Protein AF-A0A958LFA7-F1 (afdb_monomer_lite)

pLDDT: mean 79.21, std 12.34, range [46.44, 97.0]

Secondary structure (DSSP, 8-state):
---SSHHHHHHHHHHHHHTT-GGGHHHHHHHTT-SSHHHHHHHHHHHHHTTSBTB-S-HHHHHHHHHHHTT-SSHHHHHHHHHHHHHH-SHHHHHHHHHHHHH-TT-

Foldseek 3Di:
DPDPDPVVLLVVLQVLLVVLVVVCLVVLLVQCLPPDPSSNVSSLSSNVSNCDPPHDNCVVVVLVVLLVQCPDPDPSSNVSSLVSLVVNDDDSSVVSNVVSCVVPVPD

Sequence (107 aa):
LADEDTEIRRYAAWALGKIEYLEAEQALIGTLNDSSSEVRRNAAGAIRSFGTPGGISVLDERIDRLLVALHDRDWNRRHAAAQLLDELGGERAENALRDYRRMFPDR

Structure (mmCIF, N/CA/C/O backbone):
data_AF-A0A958LFA7-F1
#
_entry.id   AF-A0A958LFA7-F1
#
loop_
_atom_site.group_PDB
_atom_site.id
_atom_site.type_symbol
_atom_site.label_atom_id
_atom_site.label_alt_id
_atom_site.label_comp_id
_atom_site.label_asym_id
_atom_site.label_entity_id
_atom_site.label_seq_id
_atom_site.pdbx_PDB_ins_code
_atom_site.Cartn_x
_atom_site.Cartn_y
_atom_site.Cartn_z
_atom_site.occupancy
_atom_site.B_iso_or_equiv
_atom_site.auth_seq_id
_atom_site.auth_comp_id
_atom_site.auth_asym_id
_atom_site.auth_atom_id
_atom_site.pdbx_PDB_model_num
ATOM 1 N N . LEU A 1 1 ? 1.327 -0.156 -13.031 1.00 86.88 1 LEU A N 1
ATOM 2 C CA . LEU A 1 1 ? 1.861 -0.836 -11.826 1.00 86.88 1 LEU A CA 1
ATOM 3 C C . LEU A 1 1 ? 2.621 -2.118 -12.155 1.00 86.88 1 LEU A C 1
ATOM 5 O O . LEU A 1 1 ? 3.547 -2.411 -11.427 1.00 86.88 1 LEU A O 1
ATOM 9 N N . ALA A 1 2 ? 2.292 -2.849 -13.227 1.00 90.56 2 ALA A N 1
ATOM 10 C CA . ALA A 1 2 ? 3.011 -4.064 -13.642 1.00 90.56 2 ALA A CA 1
ATOM 11 C C . ALA A 1 2 ? 3.925 -3.844 -14.868 1.00 90.56 2 ALA A C 1
ATOM 13 O O . ALA A 1 2 ? 4.124 -4.754 -15.661 1.00 90.56 2 ALA A O 1
ATOM 14 N N . ASP A 1 3 ? 4.407 -2.614 -15.057 1.00 96.56 3 ASP A N 1
ATOM 15 C CA . ASP A 1 3 ? 5.303 -2.284 -16.169 1.00 96.56 3 ASP A CA 1
ATOM 16 C C . ASP A 1 3 ? 6.708 -2.855 -15.918 1.00 96.56 3 ASP A C 1
ATOM 18 O O . ASP A 1 3 ? 7.128 -2.962 -14.764 1.00 96.56 3 ASP A O 1
ATOM 22 N N . GLU A 1 4 ? 7.446 -3.216 -16.965 1.00 94.62 4 GLU A N 1
ATOM 23 C CA . GLU A 1 4 ? 8.817 -3.721 -16.829 1.00 94.62 4 GLU A CA 1
ATOM 24 C C . GLU A 1 4 ? 9.770 -2.622 -16.333 1.00 94.62 4 GLU A C 1
ATOM 26 O O . GLU A 1 4 ? 10.684 -2.892 -15.544 1.00 94.62 4 GLU A O 1
ATOM 31 N N . ASP A 1 5 ? 9.506 -1.367 -16.707 1.00 96.56 5 ASP A N 1
ATOM 32 C CA . ASP A 1 5 ? 10.294 -0.223 -16.272 1.00 96.56 5 ASP A CA 1
ATOM 33 C C . ASP A 1 5 ? 9.950 0.169 -14.826 1.00 96.56 5 ASP A C 1
ATOM 35 O O . ASP A 1 5 ? 8.810 0.479 -14.458 1.00 96.56 5 ASP A O 1
ATOM 39 N N . THR A 1 6 ? 10.985 0.187 -13.988 1.00 96.25 6 THR A N 1
ATOM 40 C CA . THR A 1 6 ? 10.879 0.541 -12.572 1.00 96.25 6 THR A CA 1
ATOM 41 C C . THR A 1 6 ? 10.414 1.982 -12.373 1.00 96.25 6 THR A C 1
ATOM 43 O O . THR A 1 6 ? 9.612 2.235 -11.472 1.00 96.25 6 THR A O 1
ATOM 46 N N . GLU A 1 7 ? 10.836 2.914 -13.227 1.00 96.12 7 GLU A N 1
ATOM 47 C CA . GLU A 1 7 ? 10.414 4.310 -13.143 1.00 96.12 7 GLU A CA 1
ATOM 48 C C . GLU A 1 7 ? 8.929 4.454 -13.469 1.00 96.12 7 GLU A C 1
ATOM 50 O O . GLU A 1 7 ? 8.205 5.155 -12.757 1.00 96.12 7 GLU A O 1
ATOM 55 N N . ILE A 1 8 ? 8.430 3.721 -14.469 1.00 96.69 8 ILE A N 1
ATOM 56 C CA . ILE A 1 8 ? 7.002 3.722 -14.813 1.00 96.69 8 ILE A CA 1
ATOM 57 C C . ILE A 1 8 ? 6.175 3.157 -13.655 1.00 96.69 8 ILE A C 1
ATOM 59 O O . ILE A 1 8 ? 5.164 3.755 -13.272 1.00 96.69 8 ILE A O 1
ATOM 63 N N . ARG A 1 9 ? 6.605 2.052 -13.028 1.00 97.00 9 ARG A N 1
ATOM 64 C CA . ARG A 1 9 ? 5.926 1.5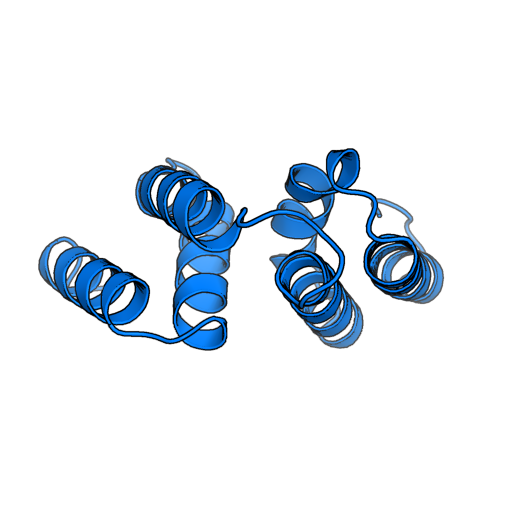17 -11.832 1.00 97.00 9 ARG A CA 1
ATOM 65 C C . ARG A 1 9 ? 5.931 2.520 -10.679 1.00 97.00 9 ARG A C 1
ATOM 67 O O . ARG A 1 9 ? 4.889 2.736 -10.054 1.00 97.00 9 ARG A O 1
ATOM 74 N N . ARG A 1 10 ? 7.072 3.169 -10.433 1.00 96.19 10 ARG A N 1
ATOM 75 C CA . ARG A 1 10 ? 7.269 4.155 -9.362 1.00 96.19 10 ARG A CA 1
ATOM 76 C C . ARG A 1 10 ? 6.365 5.373 -9.541 1.00 96.19 10 ARG A C 1
ATOM 78 O O . ARG A 1 10 ? 5.713 5.789 -8.577 1.00 96.19 10 ARG A O 1
ATOM 85 N N . TYR A 1 11 ? 6.308 5.931 -10.751 1.00 95.06 11 TYR A N 1
ATOM 86 C CA . TYR A 1 11 ? 5.437 7.058 -11.088 1.00 95.06 11 TYR A CA 1
ATOM 87 C C . TYR A 1 11 ? 3.963 6.671 -11.061 1.00 95.06 11 TYR A C 1
ATOM 89 O O . TYR A 1 11 ? 3.157 7.444 -10.548 1.00 95.06 11 TYR A O 1
ATOM 97 N N . ALA A 1 12 ? 3.606 5.476 -11.540 1.00 94.88 1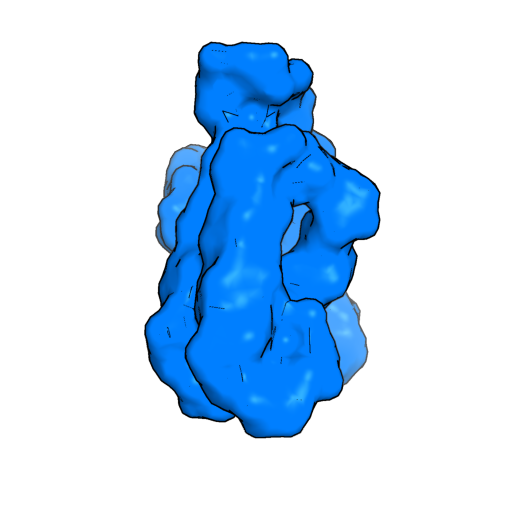2 ALA A N 1
ATOM 98 C CA . ALA A 1 12 ? 2.233 4.986 -11.477 1.00 94.88 12 ALA A CA 1
ATOM 99 C C . ALA A 1 12 ? 1.739 4.897 -10.026 1.00 94.88 12 ALA A C 1
ATOM 101 O O . ALA A 1 12 ? 0.672 5.419 -9.718 1.00 94.88 12 ALA A O 1
ATOM 102 N N . ALA A 1 13 ? 2.529 4.305 -9.122 1.00 93.44 13 ALA A N 1
ATOM 103 C CA . ALA A 1 13 ? 2.174 4.217 -7.705 1.00 93.44 13 ALA A CA 1
ATOM 104 C C . ALA A 1 13 ? 1.986 5.605 -7.073 1.00 93.44 13 ALA A C 1
ATOM 106 O O . ALA A 1 13 ? 0.983 5.857 -6.410 1.00 93.44 13 ALA A O 1
ATOM 107 N N . TRP A 1 14 ? 2.906 6.535 -7.344 1.00 92.00 14 TRP A N 1
ATOM 108 C CA . TRP A 1 14 ? 2.803 7.911 -6.855 1.00 92.00 14 TRP A CA 1
ATOM 109 C C . TRP A 1 14 ? 1.566 8.641 -7.389 1.00 92.00 14 TRP A C 1
ATOM 111 O O . TRP A 1 14 ? 0.838 9.262 -6.616 1.00 92.00 14 TRP A O 1
ATOM 121 N N . ALA A 1 15 ? 1.320 8.558 -8.699 1.00 91.56 15 ALA A N 1
ATOM 122 C CA . ALA A 1 15 ? 0.218 9.250 -9.354 1.00 91.56 15 ALA A CA 1
ATOM 123 C C . ALA A 1 15 ? -1.130 8.772 -8.811 1.00 91.56 15 ALA A C 1
ATOM 125 O O . ALA A 1 15 ? -1.958 9.604 -8.454 1.00 91.56 15 ALA A O 1
ATOM 126 N N . LEU A 1 16 ? -1.307 7.454 -8.664 1.00 91.06 16 LEU A N 1
ATOM 127 C CA . LEU A 1 16 ? -2.515 6.844 -8.102 1.00 91.06 16 LEU A CA 1
ATOM 128 C C . LEU A 1 16 ? -2.815 7.336 -6.682 1.00 91.06 16 LEU A C 1
ATOM 130 O O . LEU A 1 16 ? -3.965 7.627 -6.365 1.00 91.06 16 LEU A O 1
ATOM 134 N N . GLY A 1 17 ? -1.779 7.503 -5.857 1.00 86.25 17 GLY A N 1
ATOM 135 C CA . GLY A 1 17 ? -1.906 8.108 -4.533 1.00 86.25 17 GLY A CA 1
ATOM 136 C C . GLY A 1 17 ? -2.313 9.575 -4.568 1.00 86.25 17 GLY A C 1
ATOM 137 O O . GLY A 1 17 ? -3.141 10.007 -3.771 1.00 86.25 17 GLY A O 1
ATOM 138 N N . LYS A 1 18 ? -1.742 10.348 -5.500 1.00 85.94 18 LYS A N 1
ATOM 139 C CA . LYS A 1 18 ? -2.024 11.782 -5.654 1.00 85.94 18 LYS A CA 1
ATOM 140 C C . LYS A 1 18 ? -3.436 12.086 -6.124 1.00 85.94 18 LYS A C 1
ATOM 142 O O . LYS A 1 18 ? -3.966 13.118 -5.731 1.00 85.94 18 LYS A O 1
ATOM 147 N N . ILE A 1 19 ? -4.007 11.226 -6.960 1.00 84.38 19 ILE A N 1
ATOM 148 C CA . ILE A 1 19 ? -5.382 11.375 -7.450 1.00 84.38 19 ILE A CA 1
ATOM 149 C C . ILE A 1 19 ? -6.410 10.671 -6.557 1.00 84.38 19 ILE A C 1
ATOM 151 O O . ILE A 1 19 ? -7.584 10.654 -6.904 1.00 84.38 19 ILE A O 1
ATOM 155 N N . GLU A 1 20 ? -5.969 10.062 -5.453 1.00 81.69 20 GLU A N 1
ATOM 156 C CA . GLU A 1 20 ? -6.829 9.345 -4.506 1.00 81.69 20 GLU A CA 1
ATOM 157 C C . GLU A 1 20 ? -7.695 8.251 -5.166 1.00 81.69 20 GLU A C 1
ATOM 159 O O . GLU A 1 20 ? -8.847 8.036 -4.795 1.00 81.69 20 GLU A O 1
ATOM 164 N N . TYR A 1 21 ? -7.141 7.543 -6.163 1.00 85.56 21 TYR A N 1
ATOM 165 C CA . TYR A 1 21 ? -7.881 6.530 -6.925 1.00 85.56 21 TYR A CA 1
ATOM 166 C C . TYR A 1 21 ? -8.021 5.222 -6.136 1.00 85.56 21 TYR A C 1
ATOM 168 O O . TYR A 1 21 ? -7.221 4.291 -6.277 1.00 85.56 21 TYR A O 1
ATOM 176 N N . LEU A 1 22 ? -9.048 5.179 -5.286 1.00 80.00 22 LEU A N 1
ATOM 177 C CA . LEU A 1 22 ? -9.371 4.081 -4.371 1.00 80.00 22 LEU A CA 1
ATOM 178 C C . LEU A 1 22 ? -9.513 2.727 -5.077 1.00 80.00 22 LEU A C 1
ATOM 180 O O . LEU A 1 22 ? -9.132 1.699 -4.521 1.00 80.00 22 LEU A O 1
ATOM 184 N N . GLU A 1 23 ? -9.999 2.695 -6.315 1.00 85.50 23 GLU A N 1
ATOM 185 C CA . GLU A 1 23 ? -10.153 1.466 -7.097 1.00 85.50 23 GLU A CA 1
ATOM 186 C C . GLU A 1 23 ? -8.807 0.783 -7.396 1.00 85.50 23 GLU A C 1
ATOM 188 O O . GLU A 1 23 ? -8.765 -0.429 -7.620 1.00 85.50 23 GLU A O 1
ATOM 193 N N . ALA A 1 24 ? -7.690 1.519 -7.344 1.00 86.56 24 ALA A N 1
ATOM 194 C CA . ALA A 1 24 ? -6.352 0.946 -7.466 1.00 86.56 24 ALA A CA 1
ATOM 195 C C . ALA A 1 24 ? -5.777 0.404 -6.149 1.00 86.56 24 ALA A C 1
ATOM 197 O O . ALA A 1 24 ? -4.657 -0.109 -6.164 1.00 86.56 24 ALA A O 1
ATOM 198 N N . GLU A 1 25 ? -6.502 0.461 -5.027 1.00 83.44 25 GLU A N 1
ATOM 199 C CA . GLU A 1 25 ? -6.004 0.027 -3.715 1.00 83.44 25 GLU A CA 1
ATOM 200 C C . GLU A 1 25 ? -5.435 -1.400 -3.744 1.00 83.44 25 GLU A C 1
ATOM 202 O O . GLU A 1 25 ? -4.305 -1.621 -3.315 1.00 83.44 25 GLU A O 1
ATOM 207 N N . GLN A 1 26 ? -6.159 -2.365 -4.316 1.00 82.38 26 GLN A N 1
ATOM 208 C CA . GLN A 1 26 ? -5.687 -3.756 -4.396 1.00 82.38 26 GLN A CA 1
ATOM 209 C C . GLN A 1 26 ? -4.421 -3.903 -5.246 1.00 82.38 26 GLN A C 1
ATOM 211 O O . GLN A 1 26 ? -3.521 -4.677 -4.913 1.00 82.38 26 GLN A O 1
ATOM 216 N N . AL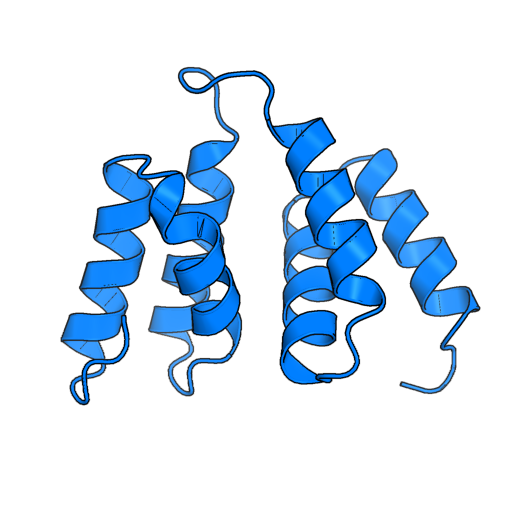A A 1 27 ? -4.319 -3.135 -6.331 1.00 89.12 27 ALA A N 1
ATOM 217 C CA . ALA A 1 27 ? -3.130 -3.140 -7.170 1.00 89.12 27 ALA A CA 1
ATOM 218 C C . ALA A 1 27 ? -1.936 -2.510 -6.432 1.00 89.12 27 ALA A C 1
ATOM 220 O O . ALA A 1 27 ? -0.834 -3.058 -6.469 1.00 89.12 27 ALA A O 1
ATOM 221 N N . LEU A 1 28 ? -2.156 -1.414 -5.698 1.00 88.38 28 LEU A N 1
ATOM 222 C CA . LEU A 1 28 ? -1.145 -0.762 -4.864 1.00 88.38 28 LEU A CA 1
ATOM 223 C C . LEU A 1 28 ? -0.666 -1.677 -3.729 1.00 88.38 28 LEU A C 1
ATOM 225 O O . LEU A 1 28 ? 0.540 -1.770 -3.517 1.00 88.38 28 LEU A O 1
ATOM 229 N N . ILE A 1 29 ? -1.568 -2.420 -3.073 1.00 84.81 29 ILE A N 1
ATOM 230 C CA . ILE A 1 29 ? -1.211 -3.443 -2.073 1.00 84.81 29 ILE A CA 1
ATOM 231 C C . ILE A 1 29 ? -0.288 -4.495 -2.694 1.00 84.81 29 ILE A C 1
ATOM 233 O O . ILE A 1 29 ? 0.740 -4.835 -2.114 1.00 84.81 29 ILE A O 1
ATOM 237 N N . GLY A 1 30 ? -0.594 -4.974 -3.904 1.00 84.94 30 GLY A N 1
ATOM 238 C CA . GLY A 1 30 ? 0.304 -5.877 -4.631 1.00 84.94 30 GLY A CA 1
ATOM 239 C C . GLY A 1 30 ? 1.683 -5.260 -4.904 1.00 84.94 30 GLY A C 1
ATOM 240 O O . GLY A 1 30 ? 2.696 -5.954 -4.844 1.00 84.94 30 GLY A O 1
ATOM 241 N N . THR A 1 31 ? 1.734 -3.943 -5.115 1.00 92.31 31 THR A N 1
ATOM 242 C CA . THR A 1 31 ? 2.971 -3.200 -5.404 1.00 92.31 31 THR A CA 1
ATOM 243 C C . THR A 1 31 ? 3.856 -3.009 -4.158 1.00 92.31 31 THR A C 1
ATOM 245 O O . THR A 1 31 ? 5.036 -2.689 -4.280 1.00 92.31 31 THR A O 1
ATOM 248 N N . LEU A 1 32 ? 3.344 -3.280 -2.951 1.00 86.62 32 LEU A N 1
ATOM 249 C CA . LEU A 1 32 ? 4.161 -3.336 -1.729 1.00 86.62 32 LEU A CA 1
ATOM 250 C C . LEU A 1 32 ? 5.196 -4.473 -1.759 1.00 86.62 32 LEU A C 1
ATOM 252 O O . LEU A 1 32 ? 6.141 -4.448 -0.981 1.00 86.62 32 LEU A O 1
ATOM 256 N N . ASN A 1 33 ? 5.066 -5.428 -2.683 1.00 86.31 33 ASN A N 1
ATOM 257 C CA . ASN A 1 33 ? 6.026 -6.514 -2.890 1.00 86.31 33 ASN A CA 1
ATOM 258 C C . ASN A 1 33 ? 6.948 -6.290 -4.103 1.00 86.31 33 ASN A C 1
ATOM 260 O O . ASN A 1 33 ? 7.619 -7.220 -4.545 1.00 86.31 33 ASN A O 1
ATOM 264 N N . ASP A 1 34 ? 6.983 -5.077 -4.665 1.00 93.38 34 ASP A N 1
ATOM 265 C CA . ASP A 1 34 ? 7.868 -4.758 -5.788 1.00 93.38 34 ASP A CA 1
ATOM 266 C C . ASP A 1 34 ? 9.347 -4.947 -5.419 1.00 93.38 34 ASP A C 1
ATOM 268 O O . ASP A 1 34 ? 9.759 -4.686 -4.283 1.00 93.38 34 ASP A O 1
ATOM 272 N N . SER A 1 35 ? 10.171 -5.352 -6.387 1.00 92.12 35 SER A N 1
ATOM 273 C CA . SER A 1 35 ? 11.616 -5.507 -6.195 1.00 92.12 35 SER A CA 1
ATOM 274 C C . SER A 1 35 ? 12.302 -4.175 -5.863 1.00 92.12 35 SER A C 1
ATOM 276 O O . SER A 1 35 ? 13.247 -4.146 -5.068 1.00 92.12 35 SER A O 1
ATOM 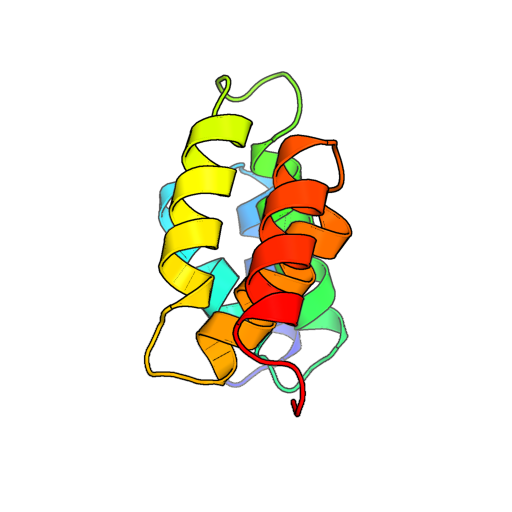278 N N . SER A 1 36 ? 11.793 -3.058 -6.389 1.00 94.56 36 SER A N 1
ATOM 279 C CA . SER A 1 36 ? 12.323 -1.719 -6.133 1.00 94.56 36 SER A CA 1
ATOM 280 C C . SER A 1 36 ? 11.791 -1.119 -4.833 1.00 94.56 36 SER A C 1
ATOM 282 O O . SER A 1 36 ? 10.585 -0.986 -4.618 1.00 94.56 36 SER A O 1
ATOM 284 N N . SER A 1 37 ? 12.706 -0.675 -3.969 1.00 89.50 37 SER A N 1
ATOM 285 C CA . SER A 1 37 ? 12.365 -0.005 -2.708 1.00 89.50 37 SER A CA 1
ATOM 286 C C . SER A 1 37 ? 11.635 1.324 -2.910 1.00 89.50 37 SER A C 1
ATOM 288 O O . SER A 1 37 ? 10.791 1.686 -2.090 1.00 89.50 37 SER A O 1
ATOM 290 N N . GLU A 1 38 ? 11.916 2.042 -3.998 1.00 92.31 38 GLU A N 1
ATOM 291 C CA . GLU A 1 38 ? 11.245 3.305 -4.311 1.00 92.31 38 GLU A CA 1
ATOM 292 C C . GLU A 1 38 ? 9.794 3.086 -4.733 1.00 92.31 38 GLU A C 1
ATOM 294 O O . GLU A 1 38 ? 8.905 3.830 -4.314 1.00 92.31 38 GLU A O 1
ATOM 299 N N . VAL A 1 39 ? 9.544 2.029 -5.509 1.00 93.50 39 VAL A N 1
ATOM 300 C CA . VAL A 1 39 ? 8.189 1.636 -5.902 1.00 93.50 39 VAL A CA 1
ATOM 301 C C . VAL A 1 39 ? 7.376 1.254 -4.663 1.00 93.50 39 VAL A C 1
ATOM 303 O O . VAL A 1 39 ? 6.277 1.782 -4.479 1.00 93.50 39 VAL A O 1
ATOM 306 N N . ARG A 1 40 ? 7.938 0.428 -3.765 1.00 90.25 40 ARG A N 1
ATOM 307 C CA . ARG A 1 40 ? 7.284 0.053 -2.497 1.00 90.25 40 ARG A CA 1
ATOM 308 C C . ARG A 1 40 ? 6.926 1.274 -1.647 1.00 90.25 40 ARG A C 1
ATOM 310 O O . ARG A 1 40 ? 5.791 1.395 -1.195 1.00 90.25 40 ARG A O 1
ATOM 317 N N . ARG A 1 41 ? 7.864 2.216 -1.478 1.00 86.06 41 ARG A N 1
ATOM 318 C CA . ARG A 1 41 ? 7.629 3.457 -0.714 1.00 86.06 41 ARG A CA 1
ATOM 319 C C . ARG A 1 41 ? 6.508 4.305 -1.307 1.00 86.06 41 ARG A C 1
ATOM 321 O O . ARG A 1 41 ? 5.701 4.853 -0.559 1.00 86.06 41 ARG A O 1
ATOM 328 N N . ASN A 1 42 ? 6.450 4.424 -2.631 1.00 90.75 42 ASN A N 1
ATOM 329 C CA . ASN A 1 42 ? 5.391 5.183 -3.290 1.00 90.75 42 ASN A CA 1
ATOM 330 C C . ASN A 1 42 ? 4.031 4.496 -3.173 1.00 90.75 42 ASN A C 1
ATOM 332 O O . ASN A 1 42 ? 3.039 5.184 -2.959 1.00 90.75 42 ASN A O 1
ATOM 336 N N . ALA A 1 43 ? 3.984 3.165 -3.257 1.00 88.62 43 ALA A N 1
ATOM 337 C CA . ALA A 1 43 ? 2.758 2.403 -3.049 1.00 88.62 43 ALA A CA 1
ATOM 338 C C . ALA A 1 43 ? 2.224 2.574 -1.618 1.00 88.62 43 ALA A C 1
ATOM 340 O O . ALA A 1 43 ? 1.057 2.911 -1.442 1.00 88.62 43 ALA A O 1
ATOM 341 N N . ALA A 1 44 ? 3.084 2.460 -0.603 1.00 83.62 44 ALA A N 1
ATOM 342 C CA . ALA A 1 44 ? 2.711 2.714 0.789 1.00 83.62 44 ALA A CA 1
ATOM 343 C C . ALA A 1 44 ? 2.229 4.160 1.008 1.00 83.62 44 ALA A C 1
ATOM 345 O O . ALA A 1 44 ? 1.178 4.400 1.606 1.00 83.62 44 ALA A O 1
ATOM 346 N N . GLY A 1 45 ? 2.951 5.136 0.447 1.00 84.06 45 GLY A N 1
ATOM 347 C CA . GLY A 1 45 ? 2.571 6.547 0.501 1.00 84.06 45 GLY A CA 1
ATOM 348 C C . GLY A 1 45 ? 1.222 6.835 -0.163 1.00 84.06 45 GLY A C 1
ATOM 349 O O . GLY A 1 45 ? 0.442 7.618 0.377 1.00 84.06 45 GLY A O 1
ATOM 350 N N . ALA A 1 46 ? 0.937 6.180 -1.289 1.00 87.12 46 ALA A N 1
ATOM 351 C CA . ALA A 1 46 ? -0.329 6.277 -2.006 1.00 87.12 46 ALA A CA 1
ATOM 352 C C . ALA A 1 46 ? -1.491 5.657 -1.230 1.00 87.12 46 ALA A C 1
ATOM 354 O O . ALA A 1 46 ? -2.557 6.252 -1.111 1.00 87.12 46 ALA A O 1
ATOM 355 N N . ILE A 1 47 ? -1.269 4.489 -0.633 1.00 82.19 47 ILE A N 1
ATOM 356 C CA . ILE A 1 47 ? -2.269 3.859 0.224 1.00 82.19 47 ILE A CA 1
ATOM 357 C C . ILE A 1 47 ? -2.539 4.749 1.446 1.00 82.19 47 ILE A C 1
ATOM 359 O O . ILE A 1 47 ? -3.682 4.902 1.869 1.00 82.19 47 ILE A O 1
ATOM 363 N N . ARG A 1 48 ? -1.519 5.405 2.010 1.00 75.56 48 ARG A N 1
ATOM 364 C CA . ARG A 1 48 ? -1.701 6.341 3.127 1.00 75.56 48 ARG A CA 1
ATOM 365 C C . ARG A 1 48 ? -2.496 7.590 2.741 1.00 75.56 48 ARG A C 1
ATOM 367 O O . ARG A 1 48 ? -3.323 8.014 3.546 1.00 75.56 48 ARG A O 1
ATOM 374 N N . SER A 1 49 ? -2.276 8.174 1.558 1.00 74.69 49 SER A N 1
ATOM 375 C CA . SER A 1 49 ? -2.987 9.398 1.148 1.00 74.69 49 SER A CA 1
ATOM 376 C C . SER A 1 49 ? -4.498 9.199 1.040 1.00 74.69 49 SER A C 1
ATOM 378 O O . SER A 1 49 ? -5.238 10.124 1.347 1.00 74.69 49 SER A O 1
ATOM 380 N N . PHE A 1 50 ? -4.964 7.975 0.777 1.00 68.81 50 PHE A N 1
ATOM 381 C CA . PHE A 1 50 ? -6.391 7.635 0.831 1.00 68.81 50 PHE A CA 1
ATOM 382 C C . PHE A 1 50 ? -7.028 7.790 2.233 1.00 68.81 50 PHE A C 1
ATOM 384 O O . PHE A 1 50 ? -8.238 7.642 2.367 1.00 68.81 50 PHE A O 1
ATOM 391 N N . GLY A 1 51 ? -6.244 8.022 3.297 1.00 56.72 51 GLY A N 1
ATOM 392 C CA . GLY A 1 51 ? -6.707 8.126 4.691 1.00 56.72 51 GLY A CA 1
ATOM 393 C C . GLY A 1 51 ? -6.622 9.520 5.326 1.00 56.72 51 GLY A C 1
ATOM 394 O O . GLY A 1 51 ? -6.789 9.623 6.539 1.00 56.72 51 GLY A O 1
ATOM 395 N N . THR A 1 52 ? -6.332 10.581 4.565 1.00 53.84 52 THR A N 1
ATOM 396 C CA . THR A 1 52 ? -6.230 11.967 5.079 1.00 53.84 52 THR A CA 1
ATOM 397 C C . THR A 1 52 ? -7.433 12.841 4.676 1.00 53.84 52 THR A C 1
ATOM 399 O O . THR A 1 52 ? -8.082 12.543 3.677 1.00 53.84 52 THR A O 1
ATOM 402 N N . PRO A 1 53 ? -7.791 13.889 5.458 1.00 46.44 53 PRO A N 1
ATOM 403 C CA . PRO A 1 53 ? -9.135 14.471 5.448 1.00 46.44 53 PRO A CA 1
ATOM 404 C C . PRO A 1 53 ? -9.456 15.187 4.129 1.00 46.44 53 PRO A C 1
ATOM 406 O O . PRO A 1 53 ? -8.962 16.278 3.852 1.00 46.44 53 PRO A O 1
ATOM 409 N N . GLY A 1 54 ? -10.316 14.535 3.351 1.00 51.97 54 GLY A N 1
ATOM 410 C CA . GLY A 1 54 ? -10.806 14.921 2.026 1.00 51.97 54 GLY A CA 1
ATOM 411 C C . GLY A 1 54 ? -11.496 13.730 1.350 1.00 51.97 54 GLY A C 1
ATOM 412 O O . GLY A 1 54 ? -12.563 13.880 0.761 1.00 51.97 54 GLY A O 1
ATOM 413 N N . GLY A 1 55 ? -10.953 12.530 1.572 1.00 47.78 55 GLY A N 1
ATOM 414 C CA . GLY A 1 55 ? -11.613 11.247 1.355 1.00 47.78 55 GLY A CA 1
ATOM 415 C C . GLY A 1 55 ? -12.200 10.718 2.663 1.00 47.78 55 GLY A C 1
ATOM 416 O O . GLY A 1 55 ? -11.602 10.861 3.724 1.00 47.78 55 GLY A O 1
ATOM 417 N N . ILE A 1 56 ? -13.410 10.177 2.559 1.00 46.50 56 ILE A N 1
ATOM 418 C CA . ILE A 1 56 ? -14.280 9.517 3.548 1.00 46.50 56 ILE A CA 1
ATOM 419 C C . ILE A 1 56 ? -13.517 8.811 4.696 1.00 46.50 56 ILE A C 1
ATOM 421 O O . ILE A 1 56 ? -12.382 8.374 4.544 1.00 46.50 56 ILE A O 1
ATOM 425 N N . SER A 1 57 ? -14.152 8.661 5.862 1.00 51.94 57 SER A N 1
ATOM 426 C CA . SER A 1 57 ? -13.671 7.839 6.986 1.00 51.94 57 SER A CA 1
ATOM 427 C C . SER A 1 57 ? -13.531 6.353 6.578 1.00 51.94 57 SER A C 1
ATOM 429 O O . SER A 1 57 ? -14.374 5.526 6.891 1.00 51.94 57 SER A O 1
ATOM 431 N N . VAL A 1 58 ? -12.484 6.025 5.814 1.00 56.12 58 VAL A N 1
ATOM 432 C CA . VAL A 1 58 ? -12.171 4.685 5.279 1.00 56.12 58 VAL A CA 1
ATOM 433 C C . VAL A 1 58 ? -11.025 4.039 6.076 1.00 56.12 58 VAL A C 1
ATOM 435 O O . VAL A 1 58 ? -10.621 2.919 5.792 1.00 56.12 58 VAL A O 1
ATOM 438 N N . LEU A 1 59 ? -10.477 4.712 7.098 1.00 61.50 59 LEU A N 1
ATOM 439 C CA . LEU A 1 59 ? -9.413 4.151 7.943 1.00 61.50 59 LEU A CA 1
ATOM 440 C C . LEU A 1 59 ? -9.868 2.871 8.658 1.00 61.50 59 LEU A C 1
ATOM 442 O O . LEU A 1 59 ? -9.140 1.884 8.616 1.00 61.50 59 LEU A O 1
ATOM 446 N N . ASP A 1 60 ? -11.077 2.847 9.224 1.00 64.81 60 ASP A N 1
ATOM 447 C CA . ASP A 1 60 ? -11.600 1.657 9.908 1.00 64.81 60 ASP A CA 1
ATOM 448 C C . ASP A 1 60 ? -11.884 0.507 8.929 1.00 64.81 60 ASP A C 1
ATOM 450 O O . ASP A 1 60 ? -11.413 -0.609 9.143 1.00 64.81 60 ASP A O 1
ATOM 454 N N . GLU A 1 61 ? -12.547 0.780 7.797 1.00 67.06 61 GLU A N 1
ATOM 455 C CA . GLU A 1 61 ? -12.785 -0.233 6.755 1.00 67.06 61 GLU A CA 1
ATOM 456 C C . GLU A 1 61 ? -11.479 -0.769 6.146 1.00 67.06 61 GLU A C 1
ATOM 458 O O . GLU A 1 61 ? -11.389 -1.936 5.758 1.00 67.06 61 GLU A O 1
ATOM 463 N N . ARG A 1 62 ? -10.439 0.067 6.058 1.00 68.56 62 ARG A N 1
ATOM 464 C CA . ARG A 1 62 ? -9.112 -0.350 5.589 1.00 68.56 62 ARG A CA 1
ATOM 465 C C . ARG A 1 62 ? -8.382 -1.191 6.609 1.00 68.56 62 ARG A C 1
ATOM 467 O O . ARG A 1 62 ? -7.788 -2.191 6.218 1.00 68.56 62 ARG A O 1
ATOM 474 N N . ILE A 1 63 ? -8.448 -0.836 7.889 1.00 73.00 63 ILE A N 1
ATOM 475 C CA . ILE A 1 63 ? -7.922 -1.691 8.954 1.00 73.00 63 ILE A CA 1
ATOM 476 C C . ILE A 1 63 ? -8.616 -3.056 8.897 1.00 73.00 63 ILE A C 1
ATOM 478 O O . ILE A 1 63 ? -7.928 -4.070 8.963 1.00 73.00 63 ILE A O 1
ATOM 482 N N . ASP A 1 64 ? -9.928 -3.110 8.653 1.00 75.50 64 ASP A N 1
ATOM 483 C CA . ASP A 1 64 ? -10.659 -4.373 8.500 1.00 75.50 64 ASP A CA 1
ATOM 484 C C . ASP A 1 64 ? -10.190 -5.191 7.283 1.00 75.50 64 ASP A C 1
ATOM 486 O O . ASP A 1 64 ? -9.978 -6.402 7.387 1.00 75.50 64 ASP A O 1
ATOM 490 N N . ARG A 1 65 ? -9.936 -4.556 6.130 1.00 75.69 65 ARG A N 1
ATOM 491 C CA . ARG A 1 65 ? -9.364 -5.249 4.956 1.00 75.69 65 ARG A CA 1
ATOM 492 C C . ARG A 1 65 ? -7.942 -5.750 5.206 1.00 75.69 65 ARG A C 1
ATOM 494 O O . ARG A 1 65 ? -7.606 -6.858 4.788 1.00 75.69 65 ARG A O 1
ATOM 501 N N . LEU A 1 66 ? -7.108 -4.959 5.877 1.00 77.25 66 LEU A N 1
ATOM 502 C CA . LEU A 1 66 ? -5.732 -5.340 6.205 1.00 77.25 66 LEU A CA 1
ATOM 503 C C . LEU A 1 66 ? -5.694 -6.469 7.236 1.00 77.25 66 LEU A C 1
ATOM 505 O O . LEU A 1 66 ? -4.893 -7.389 7.098 1.00 77.25 66 LEU A O 1
ATOM 509 N N . LEU A 1 67 ? -6.616 -6.458 8.198 1.00 80.62 67 LEU A N 1
ATOM 510 C CA . LEU A 1 67 ? -6.845 -7.557 9.132 1.00 80.62 67 LEU A CA 1
ATOM 511 C C . LEU A 1 67 ? -7.176 -8.863 8.405 1.00 80.62 67 LEU A C 1
ATOM 513 O O . LEU A 1 67 ? -6.599 -9.902 8.715 1.00 80.62 67 LEU A O 1
ATOM 517 N N . VAL A 1 68 ? -8.044 -8.822 7.391 1.00 81.12 68 VAL A N 1
ATOM 518 C CA . VAL A 1 68 ? -8.318 -9.999 6.551 1.00 81.12 68 VAL A CA 1
ATOM 519 C C . VAL A 1 68 ? -7.061 -10.437 5.786 1.00 81.12 68 VAL A C 1
ATOM 521 O O . VAL A 1 68 ? -6.762 -11.631 5.725 1.00 81.12 68 VAL A O 1
ATOM 524 N N . ALA A 1 69 ? -6.286 -9.491 5.246 1.00 81.44 69 ALA A N 1
ATOM 525 C CA . ALA A 1 69 ? -5.068 -9.779 4.486 1.00 81.44 69 ALA A CA 1
ATOM 526 C C . ALA A 1 69 ? -3.932 -10.392 5.332 1.00 81.44 69 ALA A C 1
ATOM 528 O O . ALA A 1 69 ? -3.122 -11.150 4.794 1.00 81.44 69 ALA A O 1
ATOM 529 N N . LEU A 1 70 ? -3.901 -10.163 6.652 1.00 83.00 70 LEU A N 1
ATOM 530 C CA . LEU A 1 70 ? -2.993 -10.863 7.577 1.00 83.00 70 LEU A CA 1
ATOM 531 C C . LEU A 1 70 ? -3.218 -12.385 7.610 1.00 83.00 70 LEU A C 1
ATOM 533 O O . LEU A 1 70 ? -2.313 -13.138 7.971 1.00 83.00 70 LEU A O 1
ATOM 537 N N . HIS A 1 71 ? -4.389 -12.858 7.189 1.00 81.19 71 HIS A N 1
ATOM 538 C CA . HIS A 1 71 ? -4.717 -14.280 7.110 1.00 81.19 71 HIS A CA 1
ATOM 539 C C . HIS A 1 71 ? -4.644 -14.849 5.683 1.00 81.19 71 HIS A C 1
ATOM 541 O O . HIS A 1 71 ? -5.042 -15.996 5.463 1.00 81.19 71 HIS A O 1
ATOM 547 N N . ASP A 1 72 ? -4.121 -14.094 4.709 1.00 83.19 72 ASP A N 1
ATOM 548 C CA . ASP A 1 72 ? -3.967 -14.582 3.335 1.00 83.19 72 ASP A CA 1
ATOM 549 C C . ASP A 1 72 ? -2.981 -15.771 3.274 1.00 83.19 72 ASP A C 1
ATOM 551 O O . ASP A 1 72 ? -2.039 -15.905 4.064 1.00 83.19 72 ASP A O 1
ATOM 555 N N . ARG A 1 73 ? -3.208 -16.689 2.332 1.00 80.19 73 ARG A N 1
ATOM 556 C CA . ARG A 1 73 ? -2.327 -17.845 2.111 1.00 80.19 73 ARG A CA 1
ATOM 557 C C . ARG A 1 73 ? -0.980 -17.408 1.542 1.00 80.19 73 ARG A C 1
ATOM 559 O O . ARG A 1 73 ? 0.039 -18.030 1.851 1.00 80.19 73 ARG A O 1
ATOM 566 N N . ASP A 1 74 ? -0.974 -16.335 0.759 1.00 79.31 74 ASP A N 1
ATOM 567 C CA . ASP A 1 74 ? 0.224 -15.732 0.200 1.00 79.31 74 ASP A CA 1
ATOM 568 C C . ASP A 1 74 ? 1.023 -15.003 1.294 1.00 79.31 74 ASP A C 1
ATOM 570 O O . ASP A 1 74 ? 0.529 -14.134 2.016 1.00 79.31 74 ASP A O 1
ATOM 574 N N . TRP A 1 75 ? 2.295 -15.376 1.442 1.00 79.88 75 TRP A N 1
ATOM 575 C CA . TRP A 1 75 ? 3.209 -14.728 2.381 1.00 79.88 75 TRP A CA 1
ATOM 576 C C . TRP A 1 75 ? 3.432 -13.248 2.044 1.00 79.88 75 TRP A C 1
ATOM 578 O O . TRP A 1 75 ? 3.444 -12.426 2.957 1.00 79.88 75 TRP A O 1
ATOM 588 N N . ASN A 1 76 ? 3.512 -12.904 0.758 1.00 73.75 76 ASN A N 1
ATOM 589 C CA . ASN A 1 76 ? 3.735 -11.536 0.293 1.00 73.75 76 ASN A CA 1
ATOM 590 C C . ASN A 1 76 ? 2.578 -10.616 0.701 1.00 73.75 76 ASN A C 1
ATOM 592 O O . ASN A 1 76 ? 2.780 -9.489 1.148 1.00 73.75 76 ASN A O 1
ATOM 596 N N . ARG A 1 77 ? 1.340 -11.113 0.600 1.00 76.06 77 ARG A N 1
ATOM 597 C CA . ARG A 1 77 ? 0.144 -10.358 0.996 1.00 76.06 77 ARG A CA 1
ATOM 598 C C . ARG A 1 77 ? 0.069 -10.139 2.501 1.00 76.06 77 ARG A C 1
ATOM 600 O O . ARG A 1 77 ? -0.210 -9.025 2.934 1.00 76.06 77 ARG A O 1
ATOM 607 N N . ARG A 1 78 ? 0.388 -11.165 3.293 1.00 82.56 78 ARG A N 1
ATOM 608 C CA . ARG A 1 78 ? 0.454 -11.035 4.756 1.00 82.56 78 ARG A CA 1
ATOM 609 C C . ARG A 1 78 ? 1.538 -10.068 5.205 1.00 82.56 78 ARG A C 1
ATOM 611 O O . ARG A 1 78 ? 1.292 -9.249 6.084 1.00 82.56 78 ARG A O 1
ATOM 618 N N . HIS A 1 79 ? 2.728 -10.165 4.612 1.00 77.56 79 HIS A N 1
ATOM 619 C CA . HIS A 1 79 ? 3.849 -9.294 4.949 1.00 77.56 79 HIS A CA 1
ATOM 620 C C . HIS A 1 79 ? 3.524 -7.833 4.627 1.00 77.56 79 HIS A C 1
ATOM 622 O O . HIS A 1 79 ? 3.647 -6.978 5.500 1.00 77.56 79 HIS A O 1
ATOM 628 N N . ALA A 1 80 ? 3.006 -7.570 3.426 1.00 75.38 80 ALA A N 1
ATOM 629 C CA . ALA A 1 80 ? 2.565 -6.243 3.013 1.00 75.38 80 ALA A CA 1
ATOM 630 C C . ALA A 1 80 ? 1.473 -5.671 3.935 1.00 75.38 80 ALA A C 1
ATOM 632 O O . ALA A 1 80 ? 1.541 -4.505 4.319 1.00 75.38 80 ALA A O 1
ATOM 633 N N . ALA A 1 81 ? 0.496 -6.491 4.340 1.00 80.00 81 ALA A N 1
ATOM 634 C CA . ALA A 1 81 ? -0.545 -6.077 5.278 1.00 80.00 81 ALA A CA 1
ATOM 635 C C . ALA A 1 81 ? 0.021 -5.728 6.663 1.00 80.00 81 ALA A C 1
ATOM 637 O O . ALA A 1 81 ? -0.350 -4.706 7.236 1.00 80.00 81 ALA A O 1
ATOM 638 N N . ALA A 1 82 ? 0.950 -6.539 7.179 1.00 82.50 82 ALA A N 1
ATOM 639 C CA . ALA A 1 82 ? 1.599 -6.285 8.460 1.00 82.50 82 ALA A CA 1
ATOM 640 C C . ALA A 1 82 ? 2.443 -5.004 8.428 1.00 82.50 82 ALA A C 1
ATOM 642 O O . ALA A 1 82 ? 2.342 -4.198 9.347 1.00 82.50 82 ALA A O 1
ATOM 643 N N . GLN A 1 83 ? 3.224 -4.788 7.364 1.00 78.25 83 GLN A N 1
ATOM 644 C CA . GLN A 1 83 ? 4.002 -3.558 7.186 1.00 78.25 83 GLN A CA 1
ATOM 645 C C . GLN A 1 83 ? 3.095 -2.331 7.142 1.00 78.25 83 GLN A C 1
ATOM 647 O O . GLN A 1 83 ? 3.348 -1.348 7.829 1.00 78.25 83 GLN A O 1
ATOM 652 N N . LEU A 1 84 ? 2.005 -2.403 6.380 1.00 72.69 84 LEU A N 1
ATOM 653 C CA . LEU A 1 84 ? 1.105 -1.272 6.221 1.00 72.69 84 LEU A CA 1
ATOM 654 C C . LEU A 1 84 ? 0.326 -0.952 7.506 1.00 72.69 84 LEU A C 1
ATOM 656 O O . LEU A 1 84 ? 0.082 0.217 7.784 1.00 72.69 84 LEU A O 1
ATOM 660 N N . LEU A 1 85 ? -0.038 -1.957 8.309 1.00 79.56 85 LEU A N 1
ATOM 661 C CA . LEU A 1 85 ? -0.621 -1.741 9.639 1.00 79.56 85 LEU A CA 1
ATOM 662 C C . LEU A 1 85 ? 0.379 -1.085 10.606 1.00 79.56 85 LEU A C 1
ATOM 664 O O . LEU A 1 85 ? -0.014 -0.201 11.364 1.00 79.56 85 LEU A O 1
ATOM 668 N N . ASP A 1 86 ? 1.658 -1.478 10.556 1.00 77.50 86 ASP A N 1
ATOM 669 C CA . ASP A 1 86 ? 2.729 -0.913 11.399 1.00 77.50 86 ASP A CA 1
ATOM 670 C C . ASP A 1 86 ? 2.988 0.557 11.005 1.00 77.50 86 ASP A C 1
ATOM 672 O O . ASP A 1 86 ? 3.203 1.414 11.859 1.00 77.50 86 ASP A O 1
ATOM 676 N N . GLU A 1 87 ? 2.881 0.872 9.708 1.00 70.75 87 GLU A N 1
ATOM 677 C CA . GLU A 1 87 ? 3.030 2.226 9.158 1.00 70.75 87 GLU A CA 1
ATOM 678 C C . GLU A 1 87 ? 1.803 3.135 9.354 1.00 70.75 87 GLU A C 1
ATOM 680 O O . GLU A 1 87 ? 1.965 4.352 9.483 1.00 70.75 87 GLU A O 1
ATOM 685 N N . LEU A 1 88 ? 0.580 2.584 9.343 1.00 71.12 88 LEU A N 1
ATOM 686 C CA . LEU A 1 88 ? -0.654 3.339 9.603 1.00 71.12 88 LEU A CA 1
ATOM 687 C C . LEU A 1 88 ? -0.740 3.785 11.069 1.00 71.12 88 LEU A C 1
ATOM 689 O O . LEU A 1 88 ? -1.218 4.890 11.334 1.00 71.12 88 LEU A O 1
ATOM 693 N N . GLY A 1 89 ? -0.248 2.953 11.993 1.00 67.56 89 GLY A N 1
ATOM 694 C CA . GLY A 1 89 ? -0.263 3.218 13.429 1.00 67.56 89 GLY A CA 1
ATOM 695 C C . GLY A 1 89 ? -1.673 3.325 14.026 1.00 67.56 89 GLY A C 1
ATOM 696 O O . GLY A 1 89 ? -2.689 3.124 13.358 1.00 67.56 89 GLY A O 1
ATOM 697 N N . GLY A 1 90 ? -1.735 3.645 15.319 1.00 69.62 90 GLY A N 1
ATOM 698 C CA . GLY A 1 90 ? -2.988 3.819 16.051 1.00 69.62 90 GLY A CA 1
ATOM 699 C C . GLY A 1 90 ? -3.452 2.552 16.768 1.00 69.62 90 GLY A C 1
ATOM 700 O O . GLY A 1 90 ? -3.155 1.427 16.368 1.00 69.62 90 GLY A O 1
ATOM 701 N N . GLU A 1 91 ? -4.222 2.750 17.840 1.00 72.38 91 GLU A N 1
ATOM 702 C CA . GLU A 1 91 ? -4.561 1.715 18.827 1.00 72.38 91 GLU A CA 1
ATOM 703 C C . GLU A 1 91 ? -5.147 0.437 18.200 1.00 72.38 91 GLU A C 1
ATOM 705 O O . GLU A 1 91 ? -4.796 -0.678 18.585 1.00 72.38 91 GLU A O 1
ATOM 710 N N . ARG A 1 92 ? -6.005 0.575 17.182 1.00 68.31 92 ARG A N 1
ATOM 711 C CA . ARG A 1 92 ? -6.630 -0.568 16.498 1.00 68.31 92 ARG A CA 1
ATOM 712 C C . ARG A 1 92 ? -5.624 -1.383 15.674 1.00 68.31 92 ARG A C 1
ATOM 714 O O . ARG A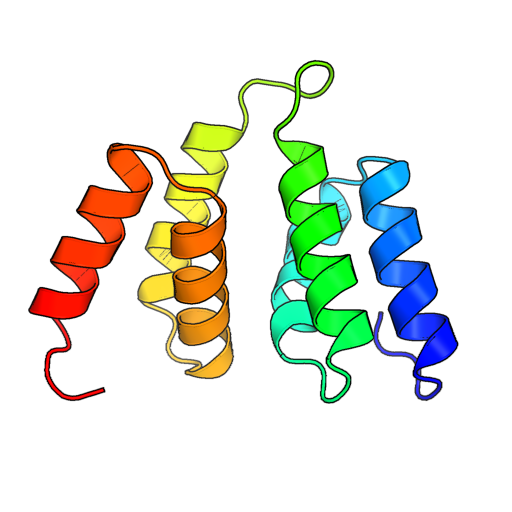 1 92 ? -5.647 -2.610 15.747 1.00 68.31 92 ARG A O 1
ATOM 721 N N . ALA A 1 93 ? -4.740 -0.725 14.921 1.00 71.00 93 ALA A N 1
ATOM 722 C CA . ALA A 1 93 ? -3.707 -1.392 14.124 1.00 71.00 93 ALA A CA 1
ATOM 723 C C . ALA A 1 93 ? -2.631 -2.033 15.018 1.00 71.00 93 ALA A C 1
ATOM 725 O O . ALA A 1 93 ? -2.187 -3.152 14.764 1.00 71.00 93 ALA A O 1
ATOM 726 N N . GLU A 1 94 ? -2.274 -1.372 16.118 1.00 79.25 94 GLU A N 1
ATOM 727 C CA . GLU A 1 94 ? -1.342 -1.902 17.116 1.00 79.25 94 GLU A CA 1
ATOM 728 C C . GLU A 1 94 ? -1.888 -3.166 17.795 1.00 79.25 94 GLU A C 1
ATOM 730 O O . GLU A 1 94 ? -1.178 -4.171 17.907 1.00 79.25 94 GLU A O 1
ATOM 735 N N . ASN A 1 95 ? -3.164 -3.153 18.197 1.00 77.38 95 ASN A N 1
ATOM 736 C CA . ASN A 1 95 ? -3.828 -4.324 18.772 1.00 77.38 95 ASN A CA 1
ATOM 737 C C . ASN A 1 95 ? -3.893 -5.488 17.770 1.00 77.38 95 ASN A C 1
ATOM 739 O O . ASN A 1 95 ? -3.525 -6.613 18.109 1.00 77.38 95 ASN A O 1
ATOM 743 N N . ALA A 1 96 ? -4.257 -5.205 16.518 1.00 72.31 96 ALA A N 1
ATOM 744 C CA . ALA A 1 96 ? -4.272 -6.178 15.428 1.00 72.31 96 ALA A CA 1
ATOM 745 C C . ALA A 1 96 ? -2.913 -6.869 15.216 1.00 72.31 96 ALA A C 1
ATOM 747 O O . ALA A 1 96 ? -2.826 -8.097 15.131 1.00 72.31 96 ALA A O 1
ATOM 748 N N . LEU A 1 97 ? -1.832 -6.087 15.165 1.00 73.62 97 LEU A N 1
ATOM 749 C CA . LEU A 1 97 ? -0.475 -6.608 15.001 1.00 73.62 97 LEU A CA 1
ATOM 750 C C . LEU A 1 97 ? -0.018 -7.424 16.207 1.00 73.62 97 LEU A C 1
ATOM 752 O O . LEU A 1 97 ? 0.677 -8.428 16.046 1.00 73.62 97 LEU A O 1
ATOM 756 N N . ARG A 1 98 ? -0.404 -7.016 17.418 1.00 81.25 98 ARG A N 1
ATOM 757 C CA . ARG A 1 98 ? -0.099 -7.752 18.647 1.00 81.25 98 ARG A CA 1
ATOM 758 C C . ARG A 1 98 ? -0.747 -9.135 18.649 1.00 81.25 98 ARG A C 1
ATOM 760 O O . ARG A 1 98 ? -0.083 -10.110 19.006 1.00 81.25 98 ARG A O 1
ATOM 767 N N . ASP A 1 99 ? -2.003 -9.221 18.228 1.00 78.50 99 ASP A N 1
ATOM 768 C CA . ASP A 1 99 ? -2.730 -10.486 18.131 1.00 78.50 99 ASP A CA 1
ATOM 769 C C . ASP A 1 99 ? -2.174 -11.375 17.011 1.00 78.50 99 ASP A C 1
ATOM 771 O O . ASP A 1 99 ? -1.950 -12.569 17.222 1.00 78.50 99 ASP A O 1
ATOM 775 N N . TYR A 1 100 ? -1.823 -10.791 15.863 1.00 74.19 100 TYR A N 1
ATOM 776 C CA . TYR A 1 100 ? -1.156 -11.509 14.776 1.00 74.19 100 TYR A CA 1
ATOM 777 C C . TYR A 1 100 ? 0.206 -12.086 15.197 1.00 74.19 100 TYR A C 1
ATOM 779 O O . TYR A 1 100 ? 0.463 -13.274 14.999 1.00 74.19 100 TYR A O 1
ATOM 787 N N . ARG A 1 101 ? 1.062 -11.284 15.848 1.00 78.62 101 ARG A N 1
ATOM 788 C CA . ARG A 1 101 ? 2.372 -11.728 16.368 1.00 78.62 101 ARG A CA 1
ATOM 789 C C . ARG A 1 101 ? 2.229 -12.839 17.417 1.00 78.62 101 ARG A C 1
ATOM 791 O O . ARG A 1 101 ? 3.080 -13.717 17.492 1.00 78.62 101 ARG A O 1
ATOM 798 N N . ARG A 1 102 ? 1.144 -12.845 18.203 1.00 79.19 102 ARG A N 1
ATOM 799 C CA . ARG A 1 102 ? 0.820 -13.948 19.129 1.00 79.19 102 ARG A CA 1
ATOM 800 C C . ARG A 1 102 ? 0.398 -15.228 18.414 1.00 79.19 102 ARG A C 1
ATOM 802 O O . ARG A 1 102 ? 0.749 -16.308 18.877 1.00 79.19 102 ARG A O 1
ATOM 809 N N . MET A 1 103 ? -0.365 -15.120 17.328 1.00 71.69 103 MET A N 1
ATOM 810 C CA . MET A 1 103 ? -0.791 -16.280 16.535 1.00 71.69 103 MET A CA 1
ATOM 811 C C . MET A 1 103 ? 0.353 -16.898 15.719 1.00 71.69 103 MET A C 1
ATOM 813 O O . MET A 1 103 ? 0.304 -18.091 15.424 1.00 71.69 103 MET A O 1
ATOM 817 N N . PHE A 1 104 ? 1.378 -16.115 15.370 1.00 67.69 104 PHE A N 1
ATOM 818 C CA . PHE A 1 104 ? 2.521 -16.556 14.563 1.00 67.69 104 PHE A CA 1
ATOM 819 C C . PHE A 1 104 ? 3.862 -16.106 15.181 1.00 67.69 104 PHE A C 1
ATOM 821 O O . PHE A 1 104 ? 4.514 -15.223 14.626 1.00 6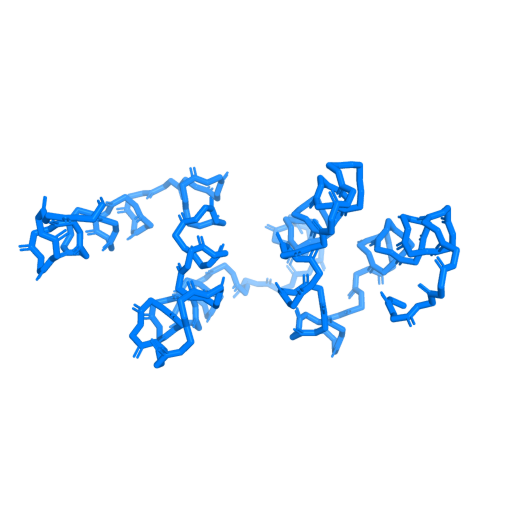7.69 104 PHE A O 1
ATOM 828 N N . PRO A 1 105 ? 4.290 -16.695 16.313 1.00 58.97 105 PRO A N 1
ATOM 829 C CA . PRO A 1 105 ? 5.458 -16.232 17.072 1.00 58.97 105 PRO A CA 1
ATOM 830 C C . PRO A 1 105 ? 6.816 -16.491 16.392 1.00 58.97 105 PRO A C 1
ATOM 832 O O . PRO A 1 105 ? 7.795 -15.845 16.749 1.00 58.97 105 PRO A O 1
ATOM 835 N N . ASP A 1 106 ? 6.870 -17.397 15.408 1.00 51.38 106 ASP A N 1
ATOM 836 C CA . ASP A 1 106 ? 8.117 -17.906 14.811 1.00 51.38 106 ASP A CA 1
ATOM 837 C C . ASP A 1 106 ? 8.355 -17.436 13.358 1.00 51.38 106 ASP A C 1
ATOM 839 O O . ASP A 1 106 ? 8.956 -18.160 12.560 1.00 51.38 106 ASP A O 1
ATOM 843 N N . ARG A 1 107 ? 7.843 -16.262 12.968 1.00 53.31 107 ARG A N 1
ATOM 844 C CA . ARG A 1 107 ? 8.069 -15.676 11.632 1.00 53.31 107 ARG A CA 1
ATOM 845 C C . ARG A 1 107 ? 8.801 -14.349 11.677 1.00 53.31 107 ARG A C 1
ATOM 847 O O . ARG A 1 107 ? 8.440 -13.515 12.532 1.00 53.31 107 ARG A O 1
#

Radius of gyration: 13.73 Å; chains: 1; bounding box: 27×33×36 Å